Protein AF-A0AAU8NJG3-F1 (afdb_monomer)

pLDDT: mean 85.88, std 12.33, range [47.09, 97.5]

Radius of gyration: 38.26 Å; Cα contacts (8 Å, |Δi|>4): 29; chains: 1; bounding box: 76×24×105 Å

Structure (mmCIF, N/CA/C/O backbone):
data_AF-A0AAU8NJG3-F1
#
_entry.id   AF-A0AAU8NJG3-F1
#
loop_
_atom_site.group_PDB
_atom_site.id
_atom_site.type_symbol
_atom_site.label_atom_id
_atom_site.label_alt_id
_atom_site.label_comp_id
_atom_site.label_asym_id
_atom_site.label_entity_id
_atom_site.label_seq_id
_atom_site.pdbx_PDB_ins_code
_atom_site.Cartn_x
_atom_site.Cartn_y
_atom_site.Cartn_z
_atom_site.occupancy
_atom_site.B_iso_or_equiv
_atom_site.auth_seq_id
_atom_site.auth_comp_id
_atom_site.auth_asym_id
_atom_site.auth_atom_id
_atom_site.pdbx_PDB_model_num
ATOM 1 N N . MET A 1 1 ? -18.956 0.261 31.363 1.00 89.25 1 MET A N 1
ATOM 2 C CA . MET A 1 1 ? -17.604 0.784 31.099 1.00 89.25 1 MET A CA 1
ATOM 3 C C . MET A 1 1 ? -17.650 2.293 31.096 1.00 89.25 1 MET A C 1
ATOM 5 O O . 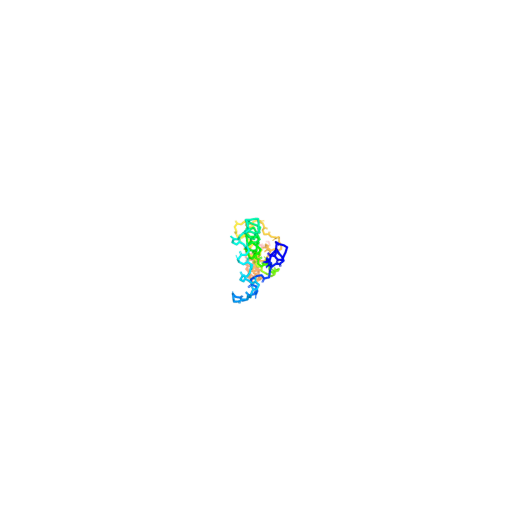MET A 1 1 ? -18.725 2.847 30.865 1.00 89.25 1 MET A O 1
ATOM 9 N N . ASN A 1 2 ? -16.521 2.926 31.380 1.00 94.69 2 ASN A N 1
ATOM 10 C CA . ASN A 1 2 ? -16.345 4.368 31.207 1.00 94.69 2 ASN A CA 1
ATOM 11 C C . ASN A 1 2 ? -15.804 4.693 29.797 1.00 94.69 2 ASN A C 1
ATOM 13 O O . ASN A 1 2 ? -15.443 3.784 29.051 1.00 94.69 2 ASN A O 1
ATOM 17 N N . CYS A 1 3 ? -15.764 5.977 29.430 1.00 95.81 3 CYS A N 1
ATOM 18 C CA . CYS A 1 3 ? -15.320 6.402 28.096 1.00 95.81 3 CYS A CA 1
ATOM 19 C C . CYS A 1 3 ? -13.843 6.071 27.826 1.00 95.81 3 CYS A C 1
ATOM 21 O O . CYS A 1 3 ? -13.503 5.697 26.711 1.00 95.81 3 CYS A O 1
ATOM 23 N N . ASN A 1 4 ? -12.973 6.144 28.840 1.00 95.69 4 ASN A N 1
ATOM 24 C CA . ASN A 1 4 ? -11.551 5.821 28.678 1.00 95.69 4 ASN A CA 1
ATOM 25 C C . ASN A 1 4 ? -11.358 4.333 28.344 1.00 95.69 4 ASN A C 1
ATOM 27 O O . ASN A 1 4 ? -10.671 3.996 27.387 1.00 95.69 4 ASN A O 1
ATOM 31 N N . GLU A 1 5 ? -12.032 3.448 29.084 1.00 94.69 5 GLU A N 1
ATOM 32 C CA . GLU A 1 5 ? -12.055 2.004 28.820 1.00 94.69 5 GLU A CA 1
ATOM 33 C C . GLU A 1 5 ? -12.609 1.691 27.423 1.00 94.69 5 GLU A C 1
ATOM 35 O O . GLU A 1 5 ? -12.149 0.759 26.766 1.00 94.69 5 GLU A O 1
ATOM 40 N N . ALA A 1 6 ? -13.606 2.454 26.962 1.00 95.31 6 ALA A N 1
ATOM 41 C CA . ALA A 1 6 ? -14.152 2.302 25.619 1.00 95.31 6 ALA A CA 1
ATOM 42 C C . ALA A 1 6 ? -13.131 2.713 24.544 1.00 95.31 6 ALA A C 1
ATOM 44 O O . ALA A 1 6 ? -12.914 1.963 23.596 1.00 95.31 6 ALA A O 1
ATOM 45 N N . GLN A 1 7 ? -12.464 3.856 24.709 1.00 94.75 7 GLN A N 1
ATOM 46 C CA . GLN A 1 7 ? -11.452 4.348 23.768 1.00 94.75 7 GLN A CA 1
ATOM 47 C C . GLN A 1 7 ? -10.250 3.403 23.649 1.00 94.75 7 GLN A C 1
ATOM 49 O O . GLN A 1 7 ? -9.766 3.157 22.545 1.00 94.75 7 GLN A O 1
ATOM 54 N N . GLU A 1 8 ? -9.801 2.804 24.755 1.00 94.00 8 GLU A N 1
ATOM 55 C CA . GLU A 1 8 ? -8.743 1.783 24.729 1.00 94.00 8 GLU A CA 1
ATOM 56 C C . GLU A 1 8 ? -9.126 0.560 23.877 1.00 94.00 8 GLU A C 1
ATOM 58 O O . GLU A 1 8 ? -8.262 -0.089 23.282 1.00 94.00 8 GLU A O 1
ATOM 63 N N . LEU A 1 9 ? -10.423 0.257 23.768 1.00 95.12 9 LEU A N 1
ATOM 64 C CA . LEU A 1 9 ? -10.926 -0.863 22.978 1.00 95.12 9 LEU A CA 1
ATOM 65 C C . LEU A 1 9 ? -11.040 -0.570 21.479 1.00 95.12 9 LEU A C 1
ATOM 67 O O . LEU A 1 9 ? -11.215 -1.529 20.730 1.00 95.12 9 LEU A O 1
ATOM 71 N N . PHE A 1 10 ? -10.899 0.676 21.011 1.00 94.88 10 PHE A N 1
ATOM 72 C CA . PHE A 1 10 ? -11.069 1.016 19.587 1.00 94.88 10 PHE A CA 1
ATOM 73 C C . PHE A 1 10 ? -10.189 0.150 18.677 1.00 94.88 10 PHE A C 1
ATOM 75 O O . PHE A 1 10 ? -10.681 -0.453 17.726 1.00 94.88 10 PHE A O 1
ATOM 82 N N . ALA A 1 11 ? -8.910 0.000 19.032 1.00 91.19 11 ALA A N 1
ATOM 83 C CA . ALA A 1 11 ? -7.956 -0.795 18.260 1.00 91.19 11 ALA A CA 1
ATOM 84 C C . ALA A 1 11 ? -8.114 -2.312 18.436 1.00 91.19 11 ALA A C 1
ATOM 86 O O . ALA A 1 11 ? -7.675 -3.074 17.583 1.00 91.19 11 ALA A O 1
ATOM 87 N N . LEU A 1 12 ? -8.723 -2.752 19.538 1.00 92.25 12 LEU A N 1
ATOM 88 C CA . LEU A 1 12 ? -8.750 -4.159 19.936 1.00 92.25 12 LEU A CA 1
ATOM 89 C C . LEU A 1 12 ? -10.071 -4.835 19.566 1.00 92.25 12 LEU A C 1
ATOM 91 O O . LEU A 1 12 ? -10.091 -6.029 19.298 1.00 92.25 12 LEU A O 1
ATOM 95 N N . VAL A 1 13 ? -11.187 -4.100 19.524 1.00 92.50 13 VAL A N 1
ATOM 96 C CA . VAL A 1 13 ? -12.552 -4.656 19.431 1.00 92.50 13 VAL A CA 1
ATOM 97 C C . VAL A 1 13 ? -12.752 -5.637 18.267 1.00 92.50 13 VAL A C 1
ATOM 99 O O . VAL A 1 13 ? -13.558 -6.569 18.372 1.00 92.50 13 VAL A O 1
ATOM 102 N N . TRP A 1 14 ? -12.007 -5.464 17.175 1.00 88.06 14 TRP A N 1
ATOM 103 C CA . TRP A 1 14 ? -12.048 -6.316 15.986 1.00 88.06 14 TRP A CA 1
ATOM 104 C C . TRP A 1 14 ? -11.401 -7.683 16.187 1.00 88.06 14 TRP A C 1
ATOM 106 O O . TRP A 1 14 ? -11.909 -8.663 15.638 1.00 88.06 14 TRP A O 1
ATOM 116 N N . ASP A 1 15 ? -10.373 -7.757 17.029 1.00 91.12 15 ASP A N 1
ATOM 117 C CA . ASP A 1 15 ? -9.672 -8.994 17.379 1.00 91.12 15 ASP A CA 1
ATOM 118 C C . ASP A 1 15 ? -10.473 -9.843 18.374 1.00 91.12 15 ASP A C 1
ATOM 120 O O . ASP A 1 15 ? -10.289 -11.059 18.474 1.00 91.12 15 ASP A O 1
ATOM 124 N N . LEU A 1 16 ? -11.398 -9.221 19.113 1.00 93.81 16 LEU A N 1
ATOM 125 C CA . LEU A 1 16 ? -12.232 -9.931 20.072 1.00 93.81 16 LEU A CA 1
ATOM 126 C C . LEU A 1 16 ? -13.403 -10.652 19.383 1.00 93.81 16 LEU A C 1
ATOM 128 O O . LEU A 1 16 ? -14.105 -10.065 18.551 1.00 93.81 16 LEU A O 1
ATOM 132 N N . PRO A 1 17 ? -13.720 -11.900 19.778 1.00 93.44 17 PRO A N 1
ATOM 133 C CA . PRO A 1 17 ? -14.875 -12.609 19.245 1.00 93.44 17 PRO A CA 1
ATOM 134 C C . PRO A 1 17 ? -16.181 -11.891 19.607 1.00 93.44 17 PRO A C 1
ATOM 136 O O . PRO A 1 17 ? -16.292 -11.233 20.641 1.00 93.44 17 PRO A O 1
ATOM 139 N N . LYS A 1 18 ? -17.213 -12.057 18.773 1.00 90.38 18 LYS A N 1
ATOM 140 C CA . LYS A 1 18 ? -18.516 -11.382 18.947 1.00 90.38 18 LYS A CA 1
ATOM 141 C C . LYS A 1 18 ? -19.182 -11.661 20.300 1.00 90.38 18 LYS A C 1
ATOM 143 O O . LYS A 1 18 ? -19.888 -10.806 20.813 1.00 90.38 18 LYS A O 1
ATOM 148 N N . SER A 1 19 ? -18.948 -12.838 20.877 1.00 92.50 19 SER A N 1
ATOM 149 C CA . SER A 1 19 ? -19.474 -13.240 22.186 1.00 92.50 19 SER A CA 1
ATOM 150 C C . SER A 1 19 ? -18.631 -12.756 23.371 1.00 92.50 19 SER A C 1
ATOM 152 O O . SER A 1 19 ? -18.952 -13.085 24.511 1.00 92.50 19 SER A O 1
ATOM 154 N N . HIS A 1 20 ? -17.535 -12.026 23.138 1.00 95.62 20 HIS A N 1
ATOM 155 C CA . HIS A 1 20 ? -16.662 -11.583 24.218 1.00 95.62 20 HIS A CA 1
ATOM 156 C C . HIS A 1 20 ? -17.355 -10.519 25.087 1.00 95.62 20 HIS A C 1
ATOM 158 O O . HIS A 1 20 ? -17.883 -9.544 24.544 1.00 95.62 20 HIS A O 1
ATOM 164 N N . PRO A 1 21 ? -17.306 -10.628 26.429 1.00 93.75 21 PRO A N 1
ATOM 165 C CA . PRO A 1 21 ? -18.009 -9.708 27.325 1.00 93.75 21 PRO A CA 1
ATOM 166 C C . PRO A 1 21 ? -17.597 -8.242 27.132 1.00 93.75 21 PRO A C 1
ATOM 168 O O . PRO A 1 21 ? -18.455 -7.365 27.143 1.00 93.75 21 PRO A O 1
ATOM 171 N N . GLN A 1 22 ? -16.310 -7.967 26.887 1.00 93.88 22 GLN A N 1
ATOM 172 C CA . GLN A 1 22 ? -15.839 -6.598 26.620 1.00 93.88 22 GLN A CA 1
ATOM 173 C C . GLN A 1 22 ? -16.415 -6.020 25.323 1.00 93.88 22 GLN A C 1
ATOM 175 O O . GLN A 1 22 ? -16.787 -4.853 25.301 1.00 93.88 22 GLN A O 1
ATOM 180 N N . ARG A 1 23 ? -16.559 -6.831 24.266 1.00 95.00 23 ARG A N 1
ATOM 181 C CA . ARG A 1 23 ? -17.125 -6.378 22.988 1.00 95.00 23 ARG A CA 1
ATOM 182 C C . ARG A 1 23 ? -18.612 -6.053 23.126 1.00 95.00 23 ARG A C 1
ATOM 184 O O . ARG A 1 23 ? -19.065 -5.042 22.601 1.00 95.00 23 ARG A O 1
ATOM 191 N N . ILE A 1 24 ? -19.349 -6.864 23.885 1.00 95.19 24 ILE A N 1
ATOM 192 C CA . ILE A 1 24 ? -20.764 -6.615 24.197 1.00 95.19 24 ILE A CA 1
ATOM 193 C C . ILE A 1 24 ? -20.910 -5.331 25.021 1.00 95.19 24 ILE A C 1
ATOM 195 O O . ILE A 1 24 ? -21.726 -4.471 24.696 1.00 95.19 24 ILE A O 1
ATOM 199 N N . ALA A 1 25 ? -20.097 -5.177 26.069 1.00 95.25 25 ALA A N 1
ATOM 200 C CA . ALA A 1 25 ? -20.119 -3.984 26.907 1.00 95.25 25 ALA A CA 1
ATOM 201 C C . ALA A 1 25 ? -19.742 -2.717 26.116 1.00 95.25 25 ALA A C 1
ATOM 203 O O . ALA A 1 25 ? -20.2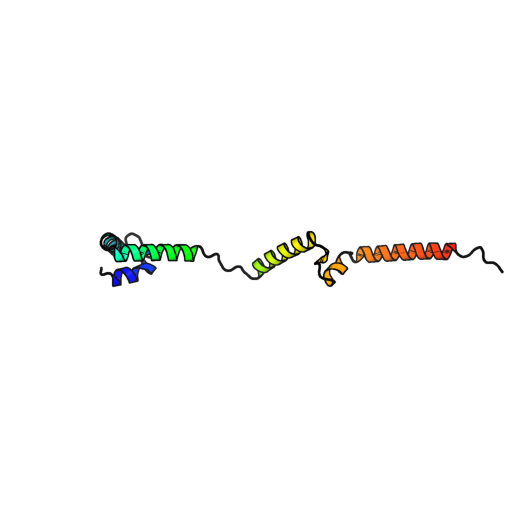95 -1.653 26.383 1.00 95.25 25 ALA A O 1
ATOM 204 N N . PHE A 1 26 ? -18.832 -2.836 25.145 1.00 96.38 26 PHE A N 1
ATOM 205 C CA . PHE A 1 26 ? -18.401 -1.744 24.273 1.00 96.38 26 PHE A CA 1
ATOM 206 C C . PHE A 1 26 ? -19.522 -1.293 23.344 1.00 96.38 26 PHE A C 1
ATOM 208 O O . PHE A 1 26 ? -19.862 -0.117 23.316 1.00 96.38 26 PHE A O 1
ATOM 215 N N . GLN A 1 27 ? -20.183 -2.238 22.676 1.00 95.00 27 GLN A N 1
ATOM 216 C CA . GLN A 1 27 ? -21.344 -1.939 21.835 1.00 95.00 27 GLN A CA 1
ATOM 217 C C . GLN A 1 27 ? -22.486 -1.300 22.632 1.00 95.00 27 GLN A C 1
ATOM 219 O O . GLN A 1 27 ? -23.112 -0.353 22.164 1.00 95.00 27 GLN A O 1
ATOM 224 N N . ALA A 1 28 ? -22.730 -1.775 23.857 1.00 95.69 28 ALA A N 1
ATOM 225 C CA . ALA A 1 28 ? -23.714 -1.165 24.744 1.00 95.69 28 ALA A CA 1
ATOM 226 C C . ALA A 1 28 ? -23.336 0.274 25.143 1.00 95.69 28 ALA A C 1
ATOM 228 O O . ALA A 1 28 ? -24.220 1.111 25.299 1.00 95.69 28 ALA A O 1
ATOM 229 N N . HIS A 1 29 ? -22.041 0.571 25.298 1.00 96.88 29 HIS A N 1
ATOM 230 C CA . HIS A 1 29 ? -21.560 1.921 25.591 1.00 96.88 29 HIS A CA 1
ATOM 231 C C . HIS A 1 29 ? -21.694 2.859 24.389 1.00 96.88 29 HIS A C 1
ATOM 233 O O . HIS A 1 29 ? -22.221 3.954 24.558 1.00 96.88 29 HIS A O 1
ATOM 239 N N . LEU A 1 30 ? -21.302 2.421 23.186 1.00 96.44 30 LEU A N 1
ATOM 240 C CA . LEU A 1 30 ? -21.475 3.207 21.958 1.00 96.44 30 LEU A CA 1
ATOM 241 C C . LEU A 1 30 ? -22.946 3.574 21.721 1.00 96.44 30 LEU A C 1
ATOM 243 O O . LEU A 1 30 ? -23.251 4.706 21.372 1.00 96.44 30 LEU A O 1
ATOM 247 N N . ALA A 1 31 ? -23.875 2.655 22.003 1.00 96.25 31 ALA A N 1
ATOM 248 C CA . ALA A 1 31 ? -25.310 2.927 21.890 1.00 96.25 31 ALA A CA 1
ATOM 249 C C . ALA A 1 31 ? -25.832 3.977 22.893 1.00 96.25 31 ALA A C 1
ATOM 251 O O . ALA A 1 31 ? -26.922 4.514 22.702 1.00 96.25 31 ALA A O 1
ATOM 252 N N . GLY A 1 32 ? -25.099 4.236 23.981 1.00 95.19 32 GLY A N 1
ATOM 253 C CA . GLY A 1 32 ? -25.494 5.156 25.050 1.00 95.19 32 GLY A CA 1
ATOM 254 C C . GLY A 1 32 ? -24.652 6.430 25.149 1.00 95.19 32 GLY A C 1
ATOM 255 O O . GLY A 1 32 ? -24.959 7.275 25.988 1.00 95.19 32 GLY A O 1
ATOM 256 N N . CYS A 1 33 ? -23.594 6.572 24.347 1.00 97.50 33 CYS A N 1
ATOM 257 C CA . CYS A 1 33 ? -22.667 7.698 24.395 1.00 97.50 33 CYS A CA 1
ATOM 258 C C . CYS A 1 33 ? -22.363 8.200 22.980 1.00 97.50 33 CYS A C 1
ATOM 260 O O . CYS A 1 33 ? -21.601 7.574 22.246 1.00 97.50 33 CYS A O 1
ATOM 262 N N . GLU A 1 34 ? -22.940 9.352 22.634 1.00 96.56 34 GLU A N 1
ATOM 263 C CA . GLU A 1 34 ? -22.787 10.008 21.328 1.00 96.56 34 GLU A CA 1
ATOM 264 C C . GLU A 1 34 ? -21.318 10.317 21.011 1.00 96.56 34 GLU A C 1
ATOM 266 O O . GLU A 1 34 ? -20.812 9.879 19.986 1.00 96.56 34 GLU A O 1
ATOM 271 N N . GLU A 1 35 ? -20.591 10.924 21.953 1.00 96.38 35 GLU A N 1
ATOM 272 C CA . GLU A 1 35 ? -19.167 11.255 21.797 1.00 96.38 35 GLU A CA 1
ATOM 273 C C . GLU A 1 35 ? -18.306 10.033 21.430 1.00 96.38 35 GLU A C 1
ATOM 275 O O . GLU A 1 35 ? -17.488 10.080 20.515 1.00 96.38 35 GLU A O 1
ATOM 280 N N . CYS A 1 36 ? -18.488 8.907 22.129 1.00 97.12 36 CYS A N 1
ATOM 281 C CA . CYS A 1 36 ? -17.720 7.698 21.826 1.00 97.12 36 CYS A CA 1
ATOM 282 C C . CYS A 1 36 ? -18.154 7.059 20.503 1.00 97.12 36 CYS A C 1
ATOM 284 O O . CYS A 1 36 ? -17.320 6.450 19.838 1.00 97.12 36 CYS A O 1
ATOM 286 N N . SER A 1 37 ? -19.428 7.193 20.121 1.00 96.88 37 SER A N 1
ATOM 287 C CA . SER A 1 37 ? -19.935 6.726 18.829 1.00 96.88 37 SER A CA 1
ATOM 288 C C . SER A 1 37 ? -19.293 7.485 17.671 1.00 96.88 37 SER A C 1
ATOM 290 O O . SER A 1 37 ? -18.766 6.853 16.761 1.00 96.88 37 SER A O 1
ATOM 292 N N . GLU A 1 38 ? -19.281 8.817 17.726 1.00 97.06 38 GLU A N 1
ATOM 293 C CA . GLU A 1 38 ? -18.683 9.659 16.682 1.00 97.06 38 GLU A CA 1
ATOM 294 C C . GLU A 1 38 ? -17.172 9.425 16.565 1.00 97.06 38 GLU A C 1
ATOM 296 O O . GLU A 1 38 ? -16.640 9.242 15.470 1.00 97.06 38 GLU A O 1
ATOM 301 N N . GLN A 1 39 ? -16.463 9.356 17.697 1.00 96.81 39 GLN A N 1
ATOM 302 C CA . GLN A 1 39 ? -15.028 9.062 17.685 1.00 96.81 39 GLN A CA 1
ATOM 303 C C . GLN A 1 39 ? -14.722 7.680 17.096 1.00 96.81 39 GLN A C 1
ATOM 305 O O . GLN A 1 39 ? -13.719 7.518 16.397 1.00 96.81 39 GLN A O 1
ATOM 310 N N . PHE A 1 40 ? -15.561 6.682 17.383 1.00 96.56 40 PHE A N 1
ATOM 311 C CA . PHE A 1 40 ? -15.381 5.338 16.847 1.00 96.56 40 PHE A CA 1
ATOM 312 C C . PHE A 1 40 ? -15.649 5.281 15.338 1.00 96.56 40 PHE A C 1
ATOM 314 O O . PHE A 1 40 ? -14.902 4.611 14.632 1.00 96.56 40 PHE A O 1
ATOM 321 N N . GLU A 1 41 ? -16.629 6.029 14.827 1.00 95.88 41 GLU A N 1
ATOM 322 C CA . GLU A 1 41 ? -16.891 6.149 13.386 1.00 95.88 41 GLU A CA 1
ATOM 323 C C . GLU A 1 41 ? -15.676 6.729 12.643 1.00 95.88 41 GLU A C 1
ATOM 325 O O . GLU A 1 41 ? -15.178 6.126 11.692 1.00 95.88 41 GLU A O 1
ATOM 330 N N . VAL A 1 42 ? -15.105 7.831 13.144 1.00 95.62 42 VAL A N 1
ATOM 331 C CA . VAL A 1 42 ? -13.871 8.417 12.583 1.00 95.62 42 VAL A CA 1
ATOM 332 C C . VAL A 1 42 ? -12.709 7.419 12.626 1.00 95.62 42 VAL A C 1
ATOM 334 O O . VAL A 1 42 ? -11.900 7.337 11.696 1.00 95.62 42 VAL A O 1
ATOM 337 N N . TRP A 1 43 ? -12.607 6.643 13.706 1.00 94.62 43 TRP A N 1
ATOM 338 C CA . TRP A 1 43 ? -11.594 5.600 13.833 1.00 94.62 43 TRP A CA 1
ATOM 339 C C . TRP A 1 43 ? -11.790 4.483 12.790 1.00 94.62 43 TRP A C 1
ATOM 341 O O . TRP A 1 43 ? -10.818 4.070 12.150 1.00 94.62 43 TRP A O 1
ATOM 351 N N . GLU A 1 44 ? -13.026 4.024 12.566 1.00 94.25 44 GLU A N 1
ATOM 352 C CA . GLU A 1 44 ? -13.359 3.013 11.552 1.00 94.25 44 GLU A CA 1
ATOM 353 C C . GLU A 1 44 ? -13.021 3.503 10.136 1.00 94.25 44 GLU A C 1
ATOM 355 O O . GLU A 1 44 ? -12.425 2.759 9.347 1.00 94.25 44 GLU A O 1
ATOM 360 N N . GLU A 1 45 ? -13.331 4.763 9.821 1.00 94.44 45 GLU A N 1
ATOM 361 C CA . GLU A 1 45 ? -12.972 5.390 8.546 1.00 94.44 45 GLU A CA 1
ATOM 362 C C . GLU A 1 45 ? -11.454 5.426 8.335 1.00 94.44 45 GLU A C 1
ATOM 364 O O . GLU A 1 45 ? -10.955 5.019 7.280 1.00 94.44 45 GLU A O 1
ATOM 369 N N . ALA A 1 46 ? -10.694 5.857 9.346 1.00 92.50 46 ALA A N 1
ATOM 370 C CA . ALA A 1 46 ? -9.235 5.891 9.280 1.00 92.50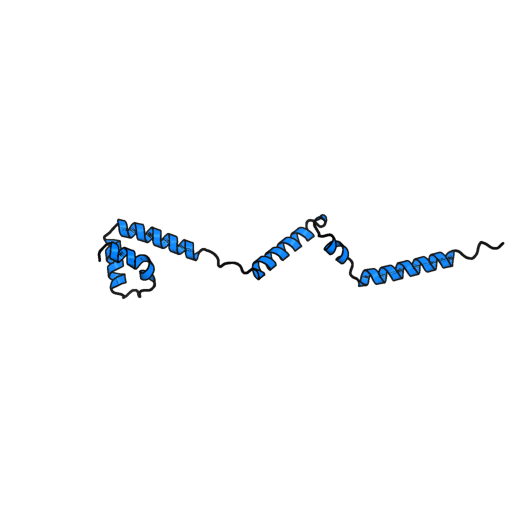 46 ALA A CA 1
ATOM 371 C C . ALA A 1 46 ? -8.640 4.490 9.065 1.00 92.50 46 ALA A C 1
ATOM 373 O O . ALA A 1 46 ? -7.719 4.317 8.259 1.00 92.50 46 ALA A O 1
ATOM 374 N N . GLN A 1 47 ? -9.195 3.477 9.733 1.00 91.88 47 GLN A N 1
ATOM 375 C CA . GLN A 1 47 ? -8.771 2.090 9.575 1.00 91.88 47 GLN A CA 1
ATOM 376 C C . GLN A 1 47 ? -9.056 1.572 8.157 1.00 91.88 47 GLN A C 1
ATOM 378 O O . GLN A 1 47 ? -8.204 0.918 7.549 1.00 91.88 47 GLN A O 1
ATOM 383 N N . MET A 1 48 ? -10.220 1.906 7.588 1.00 90.81 48 MET A N 1
ATOM 384 C CA . MET A 1 48 ? -10.553 1.574 6.200 1.00 90.81 48 MET A CA 1
ATOM 385 C C . MET A 1 48 ? -9.564 2.219 5.219 1.00 90.81 48 MET A C 1
ATOM 387 O O . MET A 1 48 ? -9.060 1.547 4.315 1.00 90.81 48 MET A O 1
ATOM 391 N N . LEU A 1 49 ? -9.246 3.502 5.417 1.00 92.19 49 LEU A N 1
ATOM 392 C CA . LEU A 1 49 ? -8.280 4.220 4.588 1.00 92.19 49 LEU A CA 1
ATOM 393 C C . LEU A 1 49 ? -6.895 3.580 4.663 1.00 92.19 49 LEU A C 1
ATOM 395 O O . LEU A 1 49 ? -6.279 3.357 3.621 1.00 92.19 49 LEU A O 1
ATOM 399 N N . LEU A 1 50 ? -6.427 3.212 5.856 1.00 89.75 50 LEU A N 1
ATOM 400 C CA . LEU A 1 50 ? -5.139 2.546 6.035 1.00 89.75 50 LEU A CA 1
ATOM 401 C C . LEU A 1 50 ? -5.067 1.220 5.261 1.00 89.75 50 LEU A C 1
ATOM 403 O O . LEU A 1 50 ? -4.075 0.957 4.584 1.00 89.75 50 LEU A O 1
ATOM 407 N N . HIS A 1 51 ? -6.134 0.416 5.291 1.00 86.12 51 HIS A N 1
ATOM 408 C CA . HIS A 1 51 ? -6.213 -0.833 4.525 1.00 86.12 51 HIS A CA 1
ATOM 409 C C . HIS A 1 51 ? -6.348 -0.630 3.008 1.00 86.12 51 HIS A C 1
ATOM 411 O O . HIS A 1 51 ? -6.032 -1.541 2.243 1.00 86.12 51 HIS A O 1
ATOM 417 N N . SER A 1 52 ? -6.792 0.548 2.563 1.00 87.06 52 SER A N 1
ATOM 418 C CA . SER A 1 52 ? -6.861 0.904 1.142 1.00 87.06 52 SER A CA 1
ATOM 419 C C . SER A 1 52 ? -5.502 1.280 0.545 1.00 87.06 52 SER A C 1
ATOM 421 O O . SER A 1 52 ? -5.360 1.307 -0.680 1.00 87.06 5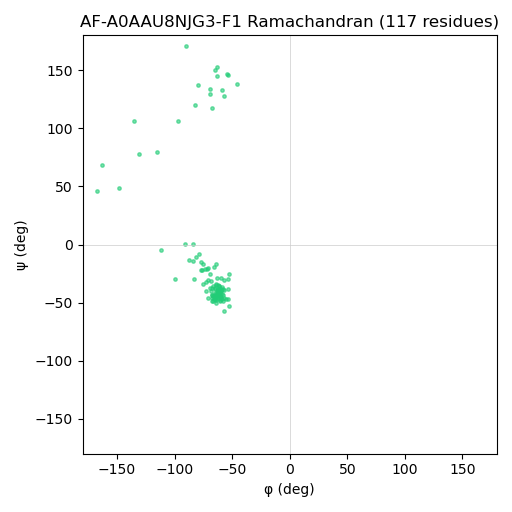2 SER A O 1
ATOM 423 N N . ILE A 1 53 ? -4.496 1.549 1.388 1.00 87.88 53 ILE A N 1
ATOM 424 C CA . ILE A 1 53 ? -3.155 1.897 0.924 1.00 87.88 53 ILE A CA 1
ATOM 425 C C . ILE A 1 53 ? -2.544 0.664 0.245 1.00 87.88 53 ILE A C 1
ATOM 427 O O . ILE A 1 53 ? -2.353 -0.371 0.892 1.00 87.88 53 ILE A O 1
ATOM 431 N N . PRO A 1 54 ? -2.227 0.741 -1.062 1.00 82.38 54 PRO A N 1
ATOM 432 C CA . PRO A 1 54 ? -1.642 -0.382 -1.770 1.00 82.38 54 PRO A CA 1
ATOM 433 C C . PRO A 1 54 ? -0.281 -0.733 -1.170 1.00 82.38 54 PRO A C 1
ATOM 435 O O . PRO A 1 54 ? 0.486 0.140 -0.757 1.00 82.38 54 PRO A O 1
ATOM 438 N N . ALA A 1 55 ? 0.027 -2.031 -1.155 1.00 82.62 55 ALA A N 1
ATOM 439 C CA . ALA A 1 55 ? 1.319 -2.518 -0.698 1.00 82.62 55 ALA A CA 1
ATOM 440 C C . ALA A 1 55 ? 2.467 -1.813 -1.449 1.00 82.62 55 ALA A C 1
ATOM 442 O O . ALA A 1 55 ? 2.328 -1.520 -2.645 1.00 82.62 55 ALA A O 1
ATOM 443 N N . PRO A 1 56 ? 3.607 -1.562 -0.779 1.00 82.69 56 PRO A N 1
ATOM 444 C CA . PRO A 1 56 ? 4.753 -0.944 -1.425 1.00 82.69 56 PRO A CA 1
ATOM 445 C C . PRO A 1 56 ? 5.179 -1.777 -2.638 1.00 82.69 56 PRO A C 1
ATOM 447 O O . PRO A 1 56 ? 5.376 -2.991 -2.552 1.00 82.69 56 PRO A O 1
ATOM 450 N N . VAL A 1 57 ? 5.297 -1.113 -3.787 1.00 84.25 57 VAL A N 1
ATOM 451 C CA . VAL A 1 57 ? 5.726 -1.750 -5.033 1.00 84.25 57 VAL A CA 1
ATOM 452 C C . VAL A 1 57 ? 7.199 -2.124 -4.896 1.00 84.25 57 VAL A C 1
ATOM 454 O O . VAL A 1 57 ? 8.021 -1.292 -4.516 1.00 84.25 57 VAL A O 1
ATOM 457 N N . THR A 1 58 ? 7.546 -3.373 -5.204 1.00 90.25 58 THR A N 1
ATOM 458 C CA . THR A 1 58 ? 8.949 -3.806 -5.185 1.00 90.25 58 THR A CA 1
ATOM 459 C C . THR A 1 58 ? 9.746 -3.070 -6.260 1.00 90.25 58 THR A C 1
ATOM 461 O O . THR A 1 58 ? 9.215 -2.760 -7.330 1.00 90.25 58 THR A O 1
ATOM 464 N N . GLU A 1 59 ? 11.042 -2.852 -6.030 1.00 90.19 59 GLU A N 1
ATOM 465 C CA . GLU A 1 59 ? 11.922 -2.226 -7.030 1.00 90.19 59 GLU A CA 1
ATOM 466 C C . GLU A 1 59 ? 11.868 -2.957 -8.378 1.00 90.19 59 GLU A C 1
ATOM 468 O O . GLU A 1 59 ? 11.806 -2.330 -9.429 1.00 90.19 59 GLU A O 1
ATOM 473 N N . GLN A 1 60 ? 11.786 -4.291 -8.361 1.00 89.06 60 GLN A N 1
ATOM 474 C CA . GLN A 1 60 ? 11.671 -5.100 -9.578 1.00 89.06 60 GLN A CA 1
ATOM 475 C C . GLN A 1 60 ? 10.377 -4.827 -10.354 1.00 89.06 60 GLN A C 1
ATOM 477 O O . GLN A 1 60 ? 10.375 -4.802 -11.587 1.00 89.06 60 GLN A O 1
ATOM 482 N N . GLN A 1 61 ? 9.257 -4.644 -9.650 1.00 89.38 61 GLN A N 1
ATOM 483 C CA . GLN A 1 61 ? 7.980 -4.334 -10.282 1.00 89.38 61 GLN A CA 1
ATOM 484 C C . GLN A 1 61 ? 7.963 -2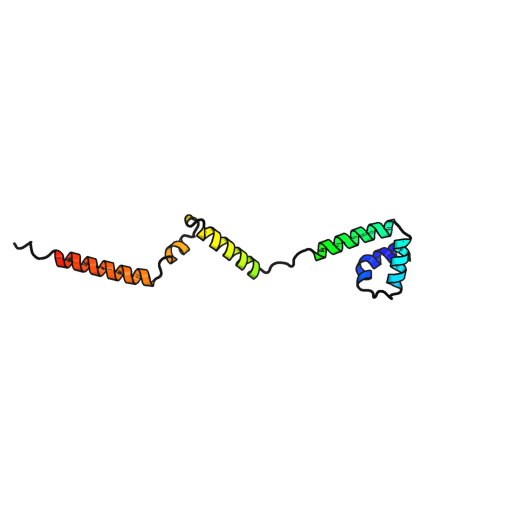.899 -10.811 1.00 89.38 61 GLN A C 1
ATOM 486 O O . GLN A 1 61 ? 7.484 -2.687 -11.926 1.00 89.38 61 GLN A O 1
ATOM 491 N N . ALA A 1 62 ? 8.534 -1.950 -10.064 1.00 90.81 62 ALA A N 1
ATOM 492 C CA . ALA A 1 62 ? 8.721 -0.576 -10.516 1.00 90.81 62 ALA A CA 1
ATOM 493 C C . ALA A 1 62 ? 9.596 -0.524 -11.777 1.00 90.81 62 ALA A C 1
ATOM 495 O O . ALA A 1 62 ? 9.204 0.085 -12.769 1.00 90.81 62 ALA A O 1
ATOM 496 N N . GLU A 1 63 ? 10.709 -1.257 -11.797 1.00 93.19 63 GLU A N 1
ATOM 497 C CA . GLU A 1 63 ? 11.624 -1.303 -12.937 1.00 93.19 63 GLU A CA 1
ATOM 498 C C . GLU A 1 63 ? 10.995 -1.973 -14.166 1.00 93.19 63 GLU A C 1
ATOM 500 O O . GLU A 1 63 ? 11.202 -1.545 -15.300 1.00 93.19 63 GLU A O 1
ATOM 505 N N . ARG A 1 64 ? 10.152 -2.996 -13.971 1.00 92.69 64 ARG A N 1
ATOM 506 C CA . ARG A 1 64 ? 9.387 -3.597 -15.074 1.00 92.69 64 ARG A CA 1
ATOM 507 C C . ARG A 1 64 ? 8.418 -2.595 -15.702 1.00 92.69 64 ARG A C 1
ATOM 509 O O . ARG A 1 64 ? 8.299 -2.559 -16.924 1.00 92.69 64 ARG A O 1
ATOM 516 N N . VAL A 1 65 ? 7.717 -1.811 -14.882 1.00 93.12 65 VAL A N 1
ATOM 517 C CA . VAL A 1 65 ? 6.819 -0.754 -15.370 1.00 93.12 65 VAL A CA 1
ATOM 518 C C . VAL A 1 65 ? 7.623 0.331 -16.082 1.00 93.12 65 VAL A C 1
ATOM 520 O O . VAL A 1 65 ? 7.276 0.682 -17.205 1.00 93.12 65 VAL A O 1
ATOM 523 N N . ASN A 1 66 ? 8.719 0.789 -15.475 1.00 93.12 66 ASN A N 1
ATOM 524 C CA . ASN A 1 66 ? 9.633 1.774 -16.045 1.00 93.12 66 ASN A CA 1
ATOM 525 C C . ASN A 1 66 ? 10.110 1.350 -17.441 1.00 93.12 66 ASN A C 1
ATOM 527 O O . ASN A 1 66 ? 9.891 2.066 -18.415 1.00 93.12 66 ASN A O 1
ATOM 531 N N . ARG A 1 67 ? 10.648 0.132 -17.572 1.00 91.38 67 ARG A N 1
ATOM 532 C CA . ARG A 1 67 ? 11.105 -0.395 -18.862 1.00 91.38 67 ARG A CA 1
ATOM 533 C C . ARG A 1 67 ? 9.989 -0.438 -19.905 1.00 91.38 67 ARG A C 1
ATOM 535 O O . ARG A 1 67 ? 10.189 0.044 -21.010 1.00 91.38 67 ARG A O 1
ATOM 542 N N . ASN A 1 68 ? 8.803 -0.940 -19.551 1.00 93.19 68 ASN A N 1
ATOM 543 C CA . ASN A 1 68 ? 7.666 -0.986 -20.479 1.00 93.19 68 ASN A CA 1
ATOM 544 C C . ASN A 1 68 ? 7.241 0.414 -20.957 1.00 93.19 68 ASN A C 1
ATOM 546 O O . ASN A 1 68 ? 6.861 0.589 -22.115 1.00 93.19 68 ASN A O 1
ATOM 550 N N . VAL A 1 69 ? 7.286 1.408 -20.065 1.00 95.00 69 VAL A N 1
ATOM 551 C CA . VAL A 1 69 ? 6.998 2.807 -20.402 1.00 95.00 69 VAL A CA 1
ATOM 552 C C . VAL A 1 69 ? 8.069 3.357 -21.344 1.00 95.00 69 VAL A C 1
ATOM 554 O O . VAL A 1 69 ? 7.725 3.902 -22.391 1.00 95.00 69 VAL A O 1
ATOM 557 N N . MET A 1 70 ? 9.349 3.164 -21.022 1.00 93.94 70 MET A N 1
ATOM 558 C CA . MET A 1 70 ? 10.463 3.627 -21.854 1.00 93.94 70 MET A CA 1
ATOM 559 C C . MET A 1 70 ? 10.460 2.972 -23.238 1.00 93.94 70 MET A C 1
ATOM 561 O O . MET A 1 70 ? 10.611 3.673 -24.236 1.00 93.94 70 MET A O 1
ATOM 565 N N . ASP A 1 71 ? 10.197 1.666 -23.325 1.00 90.12 71 ASP A N 1
ATOM 566 C CA . ASP A 1 71 ? 10.094 0.935 -24.594 1.00 90.12 71 ASP A CA 1
ATOM 567 C C . ASP A 1 71 ? 9.012 1.537 -25.498 1.00 90.12 71 ASP A C 1
ATOM 569 O O . ASP A 1 71 ? 9.232 1.756 -26.693 1.00 90.12 71 ASP A O 1
ATOM 573 N N . ARG A 1 72 ? 7.850 1.871 -24.924 1.00 90.69 72 ARG A N 1
ATOM 574 C CA . ARG A 1 72 ? 6.766 2.521 -25.662 1.00 90.69 72 ARG A CA 1
ATOM 575 C C . ARG A 1 72 ? 7.131 3.944 -26.090 1.00 90.69 72 ARG A C 1
ATOM 577 O O . ARG A 1 72 ? 6.889 4.297 -27.242 1.00 90.69 72 ARG A O 1
ATOM 584 N N . ILE A 1 73 ? 7.742 4.736 -25.206 1.00 90.75 73 ILE A N 1
ATOM 585 C CA . ILE A 1 73 ? 8.217 6.094 -25.525 1.00 90.75 73 ILE A CA 1
ATOM 586 C C . ILE A 1 73 ? 9.197 6.050 -26.696 1.00 90.75 73 ILE A C 1
ATOM 588 O O . ILE A 1 73 ? 9.076 6.830 -27.636 1.00 90.75 73 ILE A O 1
ATOM 592 N N . TYR A 1 74 ? 10.148 5.119 -26.677 1.00 87.06 74 TYR A N 1
ATOM 593 C CA . TYR A 1 74 ? 11.127 4.980 -27.748 1.00 87.06 74 TYR A CA 1
ATOM 594 C C . TYR A 1 74 ? 10.520 4.483 -29.061 1.00 87.06 74 TYR A C 1
ATOM 596 O O . TYR A 1 74 ? 10.998 4.866 -30.131 1.00 87.06 74 TYR A O 1
ATOM 604 N N . ALA A 1 75 ? 9.470 3.661 -28.999 1.00 85.81 75 ALA A N 1
ATOM 605 C CA . ALA A 1 75 ? 8.727 3.240 -30.181 1.00 85.81 75 ALA A CA 1
ATOM 606 C C . ALA A 1 75 ? 7.955 4.408 -30.820 1.00 85.81 75 ALA A C 1
ATOM 608 O O . ALA A 1 75 ? 7.987 4.566 -32.040 1.00 85.81 75 ALA A O 1
ATOM 609 N N . GLU A 1 76 ? 7.295 5.237 -30.008 1.00 90.19 76 GLU A N 1
ATOM 610 C CA . GLU A 1 76 ? 6.526 6.397 -30.479 1.00 90.19 76 GLU A CA 1
ATOM 611 C C . GLU A 1 76 ? 7.436 7.562 -30.903 1.00 90.19 76 GLU A C 1
ATOM 613 O O . GLU A 1 76 ? 7.127 8.284 -31.849 1.00 90.19 76 GLU A O 1
ATOM 618 N N . SER A 1 77 ? 8.578 7.737 -30.235 1.00 86.88 77 SER A N 1
ATOM 619 C CA . SER A 1 77 ? 9.499 8.859 -30.439 1.00 86.88 77 SER A CA 1
ATOM 620 C C . SER A 1 77 ? 10.954 8.395 -30.620 1.00 86.88 77 SER A C 1
ATOM 622 O O . SER A 1 77 ? 11.782 8.532 -29.713 1.00 86.88 77 SER A O 1
ATOM 624 N N . PRO A 1 78 ? 11.329 7.890 -31.813 1.00 79.69 78 PRO A N 1
ATOM 625 C CA . PRO A 1 78 ? 12.627 7.2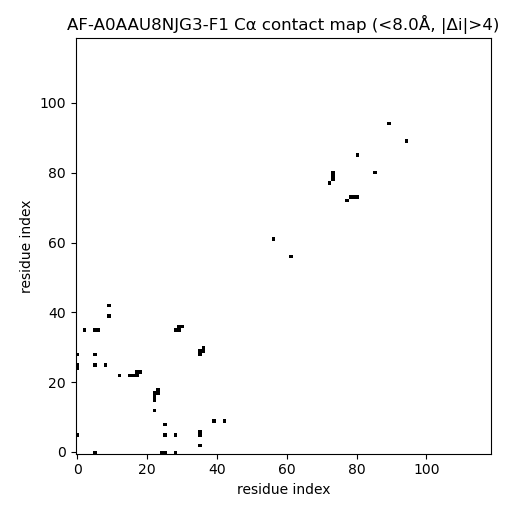40 -32.028 1.00 79.69 78 PRO A CA 1
ATOM 626 C C . PRO A 1 78 ? 13.861 8.138 -31.855 1.00 79.69 78 PRO A C 1
ATOM 628 O O . PRO A 1 78 ? 14.980 7.631 -31.753 1.00 79.69 78 PRO A O 1
ATOM 631 N N . TRP A 1 79 ? 13.704 9.465 -31.859 1.00 82.62 79 TRP A N 1
ATOM 632 C CA . TRP A 1 79 ? 14.825 10.397 -31.691 1.00 82.62 79 TRP A CA 1
ATOM 633 C C . TRP A 1 79 ? 15.344 10.461 -30.246 1.00 82.62 79 TRP A C 1
ATOM 635 O O . TRP A 1 79 ? 16.505 10.822 -30.060 1.00 82.62 79 TRP A O 1
ATOM 645 N N . LEU A 1 80 ? 14.525 10.059 -29.262 1.00 83.62 80 LEU A N 1
ATOM 646 C CA 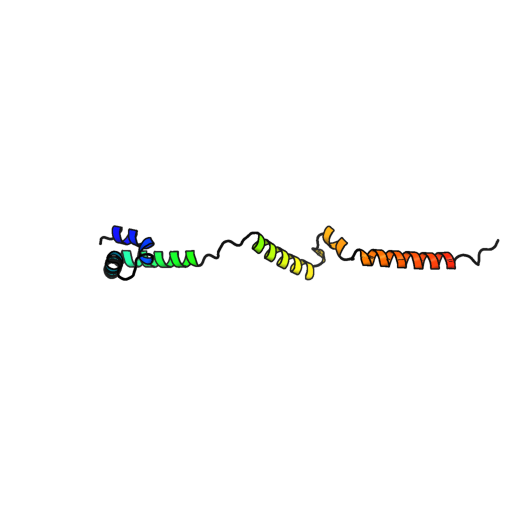. LEU A 1 80 ? 14.851 10.009 -27.827 1.00 83.62 80 LEU A CA 1
ATOM 647 C C . LEU A 1 80 ? 15.693 8.789 -27.426 1.00 83.62 80 LEU A C 1
ATOM 649 O O . LEU A 1 80 ? 16.134 8.705 -26.282 1.00 83.62 80 LEU A O 1
ATOM 653 N N . LEU A 1 81 ? 15.906 7.838 -28.342 1.00 82.25 81 LEU A N 1
ATOM 654 C CA . LEU A 1 81 ? 16.741 6.668 -28.082 1.00 82.25 81 LEU A CA 1
ATOM 655 C C . LEU A 1 81 ? 18.172 7.094 -27.698 1.00 82.25 81 LEU A C 1
ATOM 657 O O . LEU A 1 81 ? 18.766 7.890 -28.440 1.00 82.25 81 LEU A O 1
ATOM 661 N N . PRO A 1 82 ? 18.745 6.521 -26.622 1.00 77.38 82 PRO A N 1
ATOM 662 C CA . PRO A 1 82 ? 20.144 6.724 -26.263 1.00 77.38 82 PRO A CA 1
ATOM 663 C C . PRO A 1 82 ? 21.072 6.380 -27.435 1.00 77.38 82 PRO A C 1
ATOM 665 O O . PRO A 1 82 ? 20.775 5.487 -28.241 1.00 77.38 82 PRO A O 1
ATOM 668 N N . GLU A 1 83 ? 22.192 7.090 -27.565 1.00 68.06 83 GLU A N 1
ATOM 669 C CA . GLU A 1 83 ? 23.110 6.915 -28.698 1.00 68.06 83 GLU A CA 1
ATOM 670 C C . GLU A 1 83 ? 23.691 5.494 -28.744 1.00 68.06 83 GLU A C 1
ATOM 672 O O . GLU A 1 83 ? 23.777 4.893 -29.817 1.00 68.06 83 GLU A O 1
ATOM 677 N N . GLU A 1 84 ? 23.951 4.897 -27.582 1.00 65.25 84 GLU A N 1
ATOM 678 C CA . GLU A 1 84 ? 24.373 3.509 -27.406 1.00 65.25 84 GLU A CA 1
ATOM 679 C C . GLU A 1 84 ? 23.324 2.479 -27.869 1.00 65.25 84 GLU A C 1
ATOM 681 O O . GLU A 1 84 ? 23.676 1.397 -28.345 1.00 65.25 84 GLU A O 1
ATOM 686 N N . ALA A 1 85 ? 22.032 2.818 -27.815 1.00 62.66 85 ALA A N 1
ATOM 687 C CA . ALA A 1 85 ? 20.950 1.957 -28.290 1.00 62.66 85 ALA A CA 1
ATOM 688 C C . ALA A 1 85 ? 20.731 2.088 -29.809 1.00 62.66 85 ALA A C 1
ATOM 690 O O . ALA A 1 85 ? 20.360 1.114 -30.473 1.00 62.66 85 ALA A O 1
ATOM 691 N N . LYS A 1 86 ? 21.017 3.262 -30.399 1.00 59.31 86 LYS A N 1
ATOM 692 C CA . LYS A 1 86 ? 20.913 3.489 -31.855 1.00 59.31 86 LYS A CA 1
ATOM 693 C C . LYS A 1 86 ? 21.858 2.587 -32.655 1.00 59.31 86 LYS A C 1
ATOM 695 O O . LYS A 1 86 ? 21.473 2.111 -33.725 1.00 59.31 86 LYS A O 1
ATOM 700 N N . VAL A 1 87 ? 23.057 2.302 -32.138 1.00 57.03 87 VAL A N 1
ATOM 701 C CA . VAL A 1 87 ? 24.072 1.469 -32.820 1.00 57.03 87 VAL A CA 1
ATOM 702 C C . VAL A 1 87 ? 23.710 -0.018 -32.874 1.00 57.03 87 VAL A C 1
ATOM 704 O O . VAL A 1 87 ? 24.216 -0.739 -33.736 1.00 57.03 87 VAL A O 1
ATOM 707 N N . ASN A 1 88 ? 22.817 -0.484 -31.996 1.00 54.12 88 ASN A N 1
ATOM 708 C CA . ASN A 1 88 ? 22.433 -1.894 -31.908 1.00 54.12 88 ASN A CA 1
ATOM 709 C C . ASN A 1 88 ? 21.216 -2.254 -32.781 1.00 54.12 88 ASN A C 1
ATOM 711 O O . ASN A 1 88 ? 20.796 -3.409 -32.820 1.00 54.12 88 ASN A O 1
ATOM 715 N N . ARG A 1 89 ? 20.652 -1.283 -33.519 1.00 55.31 89 ARG A N 1
ATOM 716 C CA . ARG A 1 89 ? 19.508 -1.526 -34.415 1.00 55.31 89 ARG A CA 1
ATOM 717 C C . ARG A 1 89 ? 19.878 -2.385 -35.631 1.00 55.31 89 ARG A C 1
ATOM 719 O O . ARG A 1 89 ? 19.025 -3.071 -36.185 1.00 55.31 89 ARG A O 1
ATOM 726 N N . PHE A 1 90 ? 21.149 -2.375 -36.036 1.00 57.78 90 PHE A N 1
ATOM 727 C CA . PHE A 1 90 ? 21.667 -3.281 -37.057 1.00 57.78 90 PHE A CA 1
ATOM 728 C C . PHE A 1 90 ? 22.332 -4.477 -36.383 1.00 57.78 90 PHE A C 1
ATOM 730 O O . PHE A 1 90 ? 23.439 -4.372 -35.853 1.00 57.78 90 PHE A O 1
ATOM 737 N N . SER A 1 91 ? 21.654 -5.626 -36.438 1.00 63.53 91 SER A N 1
ATOM 738 C CA . SER A 1 91 ? 22.207 -6.913 -36.012 1.00 63.53 91 SER A CA 1
ATOM 739 C C . SER A 1 91 ? 23.625 -7.092 -36.563 1.00 63.53 91 SER A C 1
ATOM 741 O O . SER A 1 91 ? 23.899 -6.804 -37.733 1.00 63.53 91 SER A O 1
ATOM 743 N N . ALA A 1 92 ? 24.536 -7.606 -35.733 1.00 63.59 92 ALA A N 1
ATOM 744 C CA . ALA A 1 92 ? 25.910 -7.889 -36.137 1.00 63.59 92 ALA A CA 1
ATOM 745 C C . ALA A 1 92 ? 25.992 -8.761 -37.409 1.00 63.59 92 ALA A C 1
ATOM 747 O O . ALA A 1 92 ? 26.963 -8.649 -38.155 1.00 63.59 92 ALA A O 1
ATOM 748 N N . ALA A 1 93 ? 24.961 -9.568 -37.689 1.00 64.69 93 ALA A N 1
ATOM 749 C CA . ALA A 1 93 ? 24.841 -10.337 -38.924 1.00 64.69 93 ALA A CA 1
ATOM 750 C C . ALA A 1 93 ? 24.656 -9.442 -40.165 1.00 64.69 93 ALA A C 1
ATOM 752 O O . ALA A 1 93 ? 25.349 -9.631 -41.162 1.00 64.69 93 ALA A O 1
ATOM 753 N N . ILE A 1 94 ? 23.801 -8.415 -40.094 1.00 75.19 94 ILE A N 1
ATOM 754 C CA . ILE A 1 94 ? 23.532 -7.495 -41.216 1.00 75.19 94 ILE A CA 1
ATOM 755 C C . ILE A 1 94 ? 24.808 -6.742 -41.611 1.00 75.19 94 ILE A C 1
ATOM 757 O O . ILE A 1 94 ? 25.099 -6.597 -42.797 1.00 75.19 94 ILE A O 1
ATOM 761 N N . ARG A 1 95 ? 25.626 -6.341 -40.628 1.00 74.38 95 ARG A N 1
ATOM 762 C CA . ARG A 1 95 ? 26.921 -5.686 -40.882 1.00 74.38 95 ARG A CA 1
ATOM 763 C C . ARG A 1 95 ? 27.889 -6.581 -41.664 1.00 74.38 95 ARG A C 1
ATOM 765 O O . ARG A 1 95 ? 28.546 -6.102 -42.585 1.00 74.38 95 ARG A O 1
ATOM 772 N N . LYS A 1 96 ? 27.945 -7.880 -41.343 1.00 76.50 96 LYS A N 1
ATOM 773 C CA . LYS A 1 96 ? 28.797 -8.851 -42.055 1.00 76.50 96 LYS A CA 1
ATOM 774 C C . LYS A 1 96 ? 28.347 -9.046 -43.501 1.00 76.50 96 LYS A C 1
ATOM 776 O O . LYS A 1 96 ? 29.178 -9.022 -44.403 1.00 76.50 96 LYS A O 1
ATOM 781 N N . HIS A 1 97 ? 27.041 -9.180 -43.728 1.00 84.19 97 HIS A N 1
ATOM 782 C CA . HIS A 1 97 ? 26.505 -9.300 -45.082 1.00 84.19 97 HIS A CA 1
ATOM 783 C C . HIS A 1 97 ? 26.749 -8.028 -45.900 1.00 84.19 97 HIS A C 1
ATOM 785 O O . HIS A 1 97 ? 27.193 -8.123 -47.039 1.00 84.19 97 HIS A O 1
ATOM 791 N N . MET A 1 98 ? 26.549 -6.840 -45.319 1.00 84.44 98 MET A N 1
ATOM 792 C CA . MET A 1 98 ? 26.827 -5.570 -46.000 1.00 84.44 98 MET A CA 1
ATOM 793 C C . MET A 1 98 ? 28.296 -5.428 -46.399 1.00 84.44 98 MET A C 1
ATOM 795 O O . MET A 1 98 ? 28.579 -5.021 -47.520 1.00 84.44 98 MET A O 1
ATOM 799 N N . SER A 1 99 ? 29.228 -5.825 -45.529 1.00 85.75 99 SER A N 1
ATOM 800 C CA . SER A 1 99 ? 30.658 -5.820 -45.853 1.00 85.75 99 SER A CA 1
ATOM 801 C C . SER A 1 99 ? 30.993 -6.739 -47.035 1.00 85.75 99 SER A C 1
ATOM 803 O O . SER A 1 99 ? 31.767 -6.338 -47.902 1.00 85.75 99 SER A O 1
ATOM 805 N N . LEU A 1 100 ? 30.368 -7.920 -47.117 1.00 88.25 100 LEU A N 1
ATOM 806 C CA . LEU A 1 100 ? 30.539 -8.843 -48.243 1.00 88.25 100 LEU A CA 1
ATOM 807 C C . LEU A 1 100 ? 30.019 -8.239 -49.558 1.00 88.25 100 LEU A C 1
ATOM 809 O O . LEU A 1 100 ? 30.711 -8.297 -50.572 1.00 88.25 100 LEU A O 1
ATOM 813 N N . TRP A 1 101 ? 28.831 -7.625 -49.537 1.00 92.38 101 TRP A N 1
ATOM 814 C CA . TRP A 1 101 ? 28.252 -6.963 -50.712 1.00 92.38 101 TRP A CA 1
ATOM 815 C C . TRP A 1 101 ? 29.106 -5.788 -51.191 1.00 92.38 101 TRP A C 1
ATOM 817 O O . TRP A 1 101 ? 29.360 -5.666 -52.386 1.00 92.38 101 TRP A O 1
ATOM 827 N N . ILE A 1 102 ? 29.600 -4.957 -50.268 1.00 91.12 102 ILE A N 1
ATOM 828 C CA . ILE A 1 102 ? 30.490 -3.835 -50.595 1.00 91.12 102 ILE A CA 1
ATOM 829 C C . ILE A 1 102 ? 31.784 -4.351 -51.231 1.00 91.12 102 ILE A C 1
ATOM 831 O O . ILE A 1 102 ? 32.191 -3.839 -52.269 1.00 91.12 102 ILE A O 1
ATOM 835 N N . ALA A 1 103 ? 32.405 -5.387 -50.660 1.00 91.62 103 ALA A N 1
ATOM 836 C CA . ALA A 1 103 ? 33.618 -5.982 -51.215 1.00 91.62 103 ALA A CA 1
ATOM 837 C C . ALA A 1 103 ? 33.386 -6.584 -52.611 1.00 91.62 103 ALA A C 1
ATOM 839 O O . ALA A 1 103 ? 34.211 -6.396 -53.501 1.00 91.62 103 ALA A O 1
ATOM 840 N N . ALA A 1 104 ? 32.251 -7.256 -52.825 1.00 89.81 104 ALA A N 1
ATOM 841 C CA . ALA A 1 104 ? 31.887 -7.814 -54.124 1.00 89.81 104 ALA A CA 1
ATOM 842 C C . ALA A 1 104 ? 31.692 -6.719 -55.184 1.00 89.81 104 ALA A C 1
ATOM 844 O O . ALA A 1 104 ? 32.255 -6.816 -56.273 1.00 89.81 104 ALA A O 1
ATOM 845 N N . PHE A 1 105 ? 30.961 -5.646 -54.865 1.00 90.69 105 PHE A N 1
ATOM 846 C CA . PHE A 1 105 ? 30.797 -4.519 -55.786 1.00 90.69 105 PHE A CA 1
ATOM 847 C C . PHE A 1 105 ? 32.112 -3.790 -56.057 1.00 90.69 105 PHE A C 1
ATOM 849 O O . PHE A 1 105 ? 32.363 -3.398 -57.193 1.00 90.69 105 PHE A O 1
ATOM 856 N N . LEU A 1 106 ? 32.976 -3.656 -55.050 1.00 89.25 106 LEU A N 1
ATOM 857 C CA . LEU A 1 106 ? 34.290 -3.041 -55.202 1.00 89.25 106 LEU A CA 1
ATOM 858 C C . LEU A 1 106 ? 35.216 -3.898 -56.080 1.00 89.25 106 LEU A C 1
ATOM 860 O O . LEU A 1 106 ? 35.930 -3.356 -56.918 1.00 89.25 106 LEU A O 1
ATOM 864 N N . ALA A 1 107 ? 35.151 -5.226 -55.966 1.00 88.06 107 ALA A N 1
ATOM 865 C CA . ALA A 1 107 ? 35.869 -6.144 -56.846 1.00 88.06 107 ALA A CA 1
ATOM 866 C C . ALA A 1 107 ? 35.359 -6.074 -58.294 1.00 88.06 107 ALA A C 1
ATOM 868 O O . ALA A 1 107 ? 36.165 -5.968 -59.212 1.00 88.06 107 ALA A O 1
ATOM 869 N N . ILE A 1 108 ? 34.038 -6.061 -58.509 1.00 87.38 108 ILE A N 1
ATOM 870 C CA . ILE A 1 108 ? 33.443 -5.902 -59.848 1.00 87.38 108 ILE A CA 1
ATOM 871 C C . ILE A 1 108 ? 33.856 -4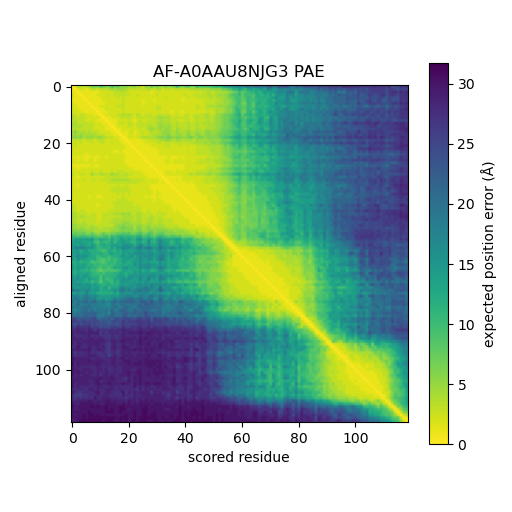.563 -60.462 1.00 87.38 108 ILE A C 1
ATOM 873 O O . ILE A 1 108 ? 34.247 -4.523 -61.625 1.00 87.38 108 ILE A O 1
ATOM 877 N N . PHE A 1 109 ? 33.809 -3.484 -59.677 1.00 85.06 109 PHE A N 1
ATOM 878 C CA . PHE A 1 109 ? 34.258 -2.163 -60.099 1.00 85.06 109 PHE A CA 1
ATOM 879 C C . PHE A 1 109 ? 35.722 -2.227 -60.544 1.00 85.06 109 PHE A C 1
ATOM 881 O O . PHE A 1 109 ? 36.006 -1.968 -61.706 1.00 85.06 109 PHE A O 1
ATOM 888 N N . LEU A 1 110 ? 36.637 -2.680 -59.681 1.00 83.31 110 LEU A N 1
ATOM 889 C CA . LEU A 1 110 ? 38.069 -2.774 -59.992 1.00 83.31 110 LEU A CA 1
ATOM 890 C C . LEU A 1 110 ? 38.386 -3.687 -61.184 1.00 83.31 110 LEU A C 1
ATOM 892 O O . LEU A 1 110 ? 39.256 -3.351 -61.980 1.00 83.31 110 LEU A O 1
ATOM 896 N N . CYS A 1 111 ? 37.683 -4.811 -61.336 1.00 79.31 111 CYS A N 1
ATOM 897 C CA . CYS A 1 111 ? 37.849 -5.723 -62.469 1.00 79.31 111 CYS A CA 1
ATOM 898 C C . CYS A 1 111 ? 37.221 -5.197 -63.768 1.00 79.31 111 CYS A C 1
ATOM 900 O O . CYS A 1 111 ? 37.564 -5.690 -64.837 1.00 79.31 111 CYS A O 1
ATOM 902 N N . SER A 1 112 ? 36.330 -4.205 -63.699 1.00 75.88 112 SER A N 1
ATOM 903 C CA . SER A 1 112 ? 35.756 -3.549 -64.876 1.00 75.88 112 SER A CA 1
ATOM 904 C C . SER A 1 112 ? 36.645 -2.430 -65.432 1.00 75.88 112 SER A C 1
ATOM 906 O O . SER A 1 112 ? 36.397 -1.978 -66.549 1.00 75.88 112 SER A O 1
ATOM 908 N N . PHE A 1 113 ? 37.658 -1.972 -64.686 1.00 67.31 113 PHE A N 1
ATOM 909 C CA . PHE A 1 113 ? 38.553 -0.887 -65.110 1.00 67.31 113 PHE A CA 1
ATOM 910 C C . PHE A 1 113 ? 39.796 -1.259 -65.946 1.00 67.31 113 PHE A C 1
ATOM 912 O O . PHE A 1 113 ? 40.341 -0.326 -66.534 1.00 67.31 113 PHE A O 1
ATOM 919 N N . PRO A 1 114 ? 40.276 -2.515 -66.104 1.00 61.94 114 PRO A N 1
ATOM 920 C CA . PRO A 1 114 ? 41.500 -2.752 -66.861 1.00 61.94 114 PRO A CA 1
ATOM 921 C C . PRO A 1 114 ? 41.242 -3.569 -68.134 1.00 61.94 114 PRO A C 1
ATOM 923 O O . PRO A 1 114 ? 41.513 -4.758 -68.127 1.00 61.94 114 PRO A O 1
ATOM 926 N N . VAL A 1 115 ? 40.749 -2.929 -69.207 1.00 57.84 115 VAL A N 1
ATOM 927 C CA . VAL A 1 115 ? 41.123 -3.176 -70.628 1.00 57.84 115 VAL A CA 1
ATOM 928 C C . VAL A 1 115 ? 40.647 -1.967 -71.465 1.00 57.84 115 VAL A C 1
ATOM 930 O O . VAL A 1 115 ? 39.678 -2.087 -72.204 1.00 57.84 115 VAL A O 1
ATOM 933 N N . HIS A 1 116 ? 41.235 -0.775 -71.305 1.00 57.06 116 HIS A N 1
ATOM 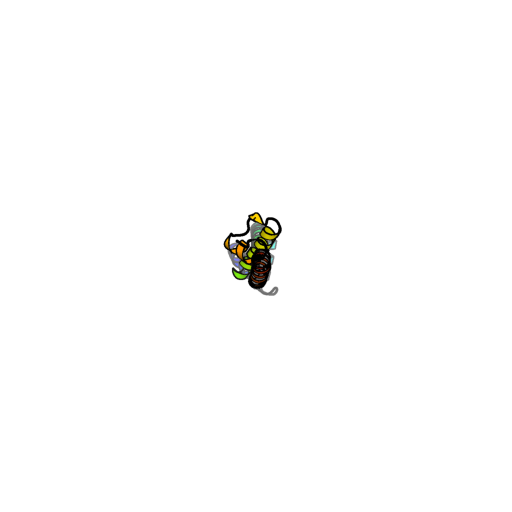934 C CA . HIS A 1 116 ? 41.246 0.308 -72.325 1.00 57.06 116 HIS A CA 1
ATOM 935 C C . HIS A 1 116 ? 42.264 1.401 -71.939 1.00 57.06 116 HIS A C 1
ATOM 937 O O . HIS A 1 116 ? 41.982 2.596 -71.937 1.00 57.06 116 HIS A O 1
ATOM 943 N N . GLY A 1 117 ? 43.461 0.970 -71.548 1.00 59.00 117 GLY A N 1
ATOM 944 C CA . GLY A 1 117 ? 44.572 1.850 -71.196 1.00 59.00 117 GLY A CA 1
ATOM 945 C C . GLY A 1 117 ? 45.898 1.196 -71.554 1.00 59.00 117 GLY A C 1
ATOM 946 O O . GLY A 1 117 ? 46.774 1.104 -70.702 1.00 59.00 117 GLY A O 1
ATOM 947 N N . ASP A 1 118 ? 46.002 0.675 -72.778 1.00 53.34 118 ASP A N 1
ATOM 948 C CA . ASP A 1 118 ? 47.290 0.315 -73.364 1.00 53.34 118 ASP A CA 1
ATOM 949 C C . ASP A 1 118 ? 47.933 1.584 -73.948 1.00 53.34 118 ASP A C 1
ATOM 951 O O . ASP A 1 118 ? 47.327 2.236 -74.796 1.00 53.34 118 ASP A O 1
ATOM 955 N N . VAL A 1 119 ? 49.119 1.898 -73.407 1.00 47.09 119 VAL A N 1
ATOM 956 C CA . VAL A 1 119 ? 50.323 2.508 -74.024 1.00 47.09 119 VAL A CA 1
ATOM 957 C C . VAL A 1 119 ? 50.136 3.646 -75.029 1.00 47.09 119 VAL A C 1
ATOM 959 O O . VAL A 1 119 ? 49.687 3.397 -76.167 1.00 47.09 119 VAL A O 1
#

Mean predicted aligned error: 14.14 Å

InterPro domains:
  IPR027383 Putative zinc-finger [PF13490] (3-36)

Organism: NCBI:txid3151385

Sequence (119 aa):
MNCNEAQELFALVWDLPKSHPQRIAFQAHLAGCEECSEQFEVWEEAQMLLHSIPAPVTEQQAERVNRNVMDRIYAESPWLLPEEAKVNRFSAAIRKHMSLWIAAFLAIFLCSFPVHGDV

Solvent-accessible surface area (backbone atoms only — not comparable to full-atom values): 7216 Å² total; per-residue (Å²): 130,56,70,68,66,45,59,70,35,68,86,46,51,81,81,48,58,86,85,34,68,68,48,48,50,40,55,56,43,39,77,73,30,67,72,58,35,55,54,48,52,56,49,53,52,52,52,52,54,61,72,63,56,73,77,84,77,48,70,70,58,51,49,52,52,49,49,56,51,50,54,48,49,38,70,79,40,64,83,75,49,53,72,81,58,62,68,61,73,61,50,75,65,57,55,54,53,50,52,50,52,53,52,51,52,50,49,53,52,60,68,69,65,78,87,88,80,83,131

Secondary structure (DSSP, 8-state):
--HHHHHHTTTTTTTS-TT-HHHHHHHHHHTT-HHHHHHHHHHHHHHHHHHHSPPPPPHHHHHHHHHHHHHHHHHH-GGGS-HHHHGGGS-HHHHHHHHHHHHHHHHHHHHHSSSS---

Foldseek 3Di:
DDLVLLVVCLVPLVVDDPPDPSNVVNVVVLVVDVVSVVVSVVSVVVVVVVVVDDDDDDPVRVVVVVVVVVVVCCVVPVVPDDPVVVVPPDPPVNVVVVVVVVVVVVVVVVVVPPDPDDD